Protein AF-A0AA48M6D2-F1 (afdb_monomer_lite)

Secondary structure (DSSP, 8-state):
-HHHHHHHHHHHHHHHHHHHHHHHHHHHHHHHHHHHHS--S---HHHHHHHHHHHHHHHHHHHHHHHHTTEEEEEEEEETTEEEEEEEETTEEEEEEEEHHHHHHHHHHHHHHHHHHHHHHHH-TTSS-------------------

pLDDT: mean 81.41, std 19.56, range [37.16, 98.19]

Organism: NCBI:txid927786

Structure (mmCIF, N/CA/C/O backbone):
data_AF-A0AA48M6D2-F1
#
_entry.id   AF-A0AA48M6D2-F1
#
loop_
_atom_site.group_PDB
_atom_site.id
_atom_site.type_symbol
_atom_site.label_atom_id
_atom_site.label_alt_id
_atom_site.label_comp_id
_atom_site.label_asym_id
_atom_site.label_entity_id
_atom_site.label_seq_id
_atom_site.pdbx_PDB_ins_code
_atom_site.Cartn_x
_atom_site.Cartn_y
_atom_site.Cartn_z
_atom_site.occupancy
_atom_site.B_iso_or_equiv
_atom_site.auth_seq_id
_atom_site.auth_comp_id
_atom_site.auth_asym_id
_atom_site.auth_atom_id
_atom_site.pdbx_PDB_model_num
ATOM 1 N N . MET A 1 1 ? -28.337 7.883 11.940 1.00 49.88 1 MET A N 1
ATOM 2 C CA . MET A 1 1 ? -27.802 6.590 11.461 1.00 49.88 1 MET A CA 1
ATOM 3 C C . MET A 1 1 ? -27.009 6.701 10.152 1.00 49.88 1 MET A C 1
ATOM 5 O O . MET A 1 1 ? -26.016 6.003 10.031 1.00 49.88 1 MET A O 1
ATOM 9 N N . GLU A 1 2 ? -27.338 7.588 9.203 1.00 51.34 2 GLU A N 1
ATOM 10 C CA . GLU A 1 2 ? -26.601 7.681 7.917 1.00 51.34 2 GLU A CA 1
ATOM 11 C C . GLU A 1 2 ? -25.179 8.278 8.008 1.00 51.34 2 GLU A C 1
ATOM 13 O O . GLU A 1 2 ? -24.286 7.873 7.264 1.00 51.34 2 GLU A O 1
ATOM 18 N N . ARG A 1 3 ? -24.923 9.197 8.953 1.00 54.94 3 ARG A N 1
ATOM 19 C CA . ARG A 1 3 ? -23.596 9.831 9.115 1.00 54.94 3 ARG A CA 1
ATOM 20 C C . ARG A 1 3 ? -22.495 8.850 9.533 1.00 54.94 3 ARG A C 1
ATOM 22 O O . ARG A 1 3 ? -21.356 9.000 9.092 1.00 54.94 3 ARG A O 1
ATOM 29 N N . ASP A 1 4 ? -22.834 7.830 10.318 1.00 58.38 4 ASP A N 1
ATOM 30 C CA . ASP A 1 4 ? -21.865 6.838 10.798 1.00 58.38 4 ASP A CA 1
ATOM 31 C C . ASP A 1 4 ? -21.444 5.861 9.688 1.00 58.38 4 ASP A C 1
ATOM 33 O O . ASP A 1 4 ? -20.278 5.472 9.609 1.00 58.38 4 ASP A O 1
ATOM 37 N N . GLY A 1 5 ? -22.356 5.534 8.763 1.00 59.78 5 GLY A N 1
ATOM 38 C CA . GLY A 1 5 ? -22.057 4.701 7.593 1.00 59.78 5 GLY A CA 1
ATOM 39 C C . GLY A 1 5 ? -21.145 5.396 6.575 1.00 59.78 5 GLY A C 1
ATOM 40 O O . GLY A 1 5 ? -20.245 4.769 6.014 1.00 59.78 5 GLY A O 1
ATOM 41 N N . GLN A 1 6 ? -21.324 6.705 6.374 1.00 62.22 6 GLN A N 1
ATOM 42 C CA . GLN A 1 6 ? -20.479 7.507 5.482 1.00 62.22 6 GLN A CA 1
ATOM 43 C C . GLN A 1 6 ? -19.049 7.652 6.034 1.00 62.22 6 GLN A C 1
ATOM 45 O O . GLN A 1 6 ? -18.072 7.531 5.292 1.00 62.22 6 GLN A O 1
ATOM 50 N N . ALA A 1 7 ? -18.921 7.868 7.348 1.00 63.34 7 ALA A N 1
ATOM 51 C CA . ALA A 1 7 ? -17.631 7.969 8.024 1.00 63.34 7 ALA A CA 1
ATOM 52 C C . ALA A 1 7 ? -16.855 6.643 7.971 1.00 63.34 7 ALA A C 1
ATOM 54 O O . ALA A 1 7 ? -15.667 6.644 7.645 1.00 63.34 7 ALA A O 1
ATOM 55 N N . ALA A 1 8 ? -17.537 5.514 8.201 1.00 68.75 8 ALA A N 1
ATOM 56 C CA . ALA A 1 8 ? -16.937 4.184 8.115 1.00 68.75 8 ALA A CA 1
ATOM 57 C C . ALA A 1 8 ? -16.427 3.859 6.699 1.00 68.75 8 ALA A C 1
ATOM 59 O O . ALA A 1 8 ? -15.315 3.350 6.553 1.00 68.75 8 ALA A O 1
ATOM 60 N N . LYS A 1 9 ? -17.188 4.216 5.652 1.00 73.38 9 LYS A N 1
ATOM 61 C CA . LYS A 1 9 ? -16.743 4.078 4.252 1.00 73.38 9 LYS A CA 1
ATOM 62 C C . LYS A 1 9 ? -15.494 4.913 3.966 1.00 73.38 9 LYS A C 1
ATOM 64 O O . LYS A 1 9 ? -14.548 4.415 3.362 1.00 73.38 9 LYS A O 1
ATOM 69 N N . GLY A 1 10 ? -15.457 6.160 4.439 1.00 81.19 10 GLY A N 1
ATOM 70 C CA . GLY A 1 10 ? -14.290 7.030 4.270 1.00 81.19 10 GLY A CA 1
ATOM 71 C C . GLY A 1 10 ? -13.036 6.508 4.983 1.00 81.19 10 GLY A C 1
ATOM 72 O O . GLY A 1 10 ? -11.929 6.630 4.466 1.00 81.19 10 GLY A O 1
ATOM 73 N N . GLU A 1 11 ? -13.187 5.903 6.161 1.00 83.31 11 GLU A N 1
ATOM 74 C CA . GLU A 1 11 ? -12.077 5.287 6.900 1.00 83.31 11 GLU A CA 1
ATOM 75 C C . GLU A 1 11 ? -11.558 4.012 6.219 1.00 83.31 11 GLU A C 1
ATOM 77 O O . GLU A 1 11 ? -10.343 3.827 6.118 1.00 83.31 11 GLU A O 1
ATOM 82 N N . GLN A 1 12 ? -12.457 3.166 5.707 1.00 86.12 12 GLN A N 1
ATOM 83 C CA . GLN A 1 12 ? -12.086 1.976 4.936 1.00 86.12 12 GLN A CA 1
ATOM 84 C C . GLN A 1 12 ? -11.345 2.333 3.646 1.00 86.12 12 GLN A C 1
ATOM 86 O O . GLN A 1 12 ? -10.348 1.688 3.323 1.00 86.12 12 GLN A O 1
ATOM 91 N N . GLU A 1 13 ? -11.776 3.382 2.947 1.00 91.44 13 GLU A N 1
ATOM 92 C CA . GLU A 1 13 ? -11.110 3.835 1.726 1.00 91.44 13 GLU A CA 1
ATOM 93 C C . GLU A 1 13 ? -9.697 4.358 2.011 1.00 91.44 13 GLU A C 1
ATOM 95 O O . GLU A 1 13 ? -8.742 4.001 1.324 1.00 91.44 13 GLU A O 1
ATOM 100 N N . LEU A 1 14 ? -9.519 5.134 3.085 1.00 92.88 14 LEU A N 1
ATOM 101 C CA . LEU A 1 14 ? -8.193 5.599 3.502 1.00 92.88 14 LEU A CA 1
ATOM 102 C C . LEU A 1 14 ? -7.255 4.443 3.866 1.00 92.88 14 LEU A C 1
ATOM 104 O O . LEU A 1 14 ? -6.069 4.486 3.532 1.00 92.88 14 LEU A O 1
ATOM 108 N N . LEU A 1 15 ? -7.773 3.415 4.545 1.00 94.06 15 LEU A N 1
ATOM 109 C CA . LEU A 1 15 ? -7.007 2.211 4.862 1.00 94.06 15 LEU A CA 1
ATOM 110 C C . LEU A 1 15 ? -6.631 1.441 3.589 1.00 94.06 15 LEU A C 1
ATOM 112 O O . LEU A 1 15 ? -5.474 1.046 3.442 1.00 94.06 15 LEU A O 1
ATOM 116 N N . ARG A 1 16 ? -7.576 1.273 2.657 1.00 95.19 16 ARG A N 1
ATOM 117 C CA . ARG A 1 16 ? -7.337 0.628 1.360 1.00 95.19 16 ARG A CA 1
ATOM 118 C C . ARG A 1 16 ? -6.250 1.362 0.577 1.00 95.19 16 ARG A C 1
ATOM 120 O O . ARG A 1 16 ? -5.269 0.737 0.188 1.00 95.19 16 ARG A O 1
ATOM 127 N N . LEU A 1 17 ? -6.348 2.685 0.435 1.00 96.81 17 LEU A N 1
ATOM 128 C CA . LEU A 1 17 ? -5.315 3.493 -0.222 1.00 96.81 17 LEU A CA 1
ATOM 129 C C . LEU A 1 17 ? -3.955 3.346 0.469 1.00 96.81 17 LEU A C 1
ATOM 131 O O . LEU A 1 17 ? -2.934 3.170 -0.193 1.00 96.81 17 LEU A O 1
ATOM 135 N N . TYR A 1 18 ? -3.924 3.363 1.804 1.00 96.69 18 TYR A N 1
ATOM 136 C CA . TYR A 1 18 ? -2.691 3.168 2.565 1.00 96.69 18 TYR A CA 1
ATOM 137 C C . TYR A 1 18 ? -2.020 1.823 2.242 1.00 96.69 18 TYR A C 1
ATOM 139 O O . TYR A 1 18 ? -0.802 1.778 2.025 1.00 96.69 18 TYR A O 1
ATOM 147 N N . ILE A 1 19 ? -2.811 0.748 2.167 1.00 96.56 19 ILE A N 1
ATOM 148 C CA . ILE A 1 19 ? -2.352 -0.592 1.785 1.00 96.56 19 ILE A CA 1
ATOM 149 C C . ILE A 1 19 ? -1.842 -0.594 0.343 1.00 96.56 19 ILE A C 1
ATOM 151 O O . ILE A 1 19 ? -0.733 -1.073 0.104 1.00 96.56 19 ILE A O 1
ATOM 155 N N . LEU A 1 20 ? -2.604 -0.025 -0.594 1.00 97.69 20 LEU A N 1
ATOM 156 C CA . LEU A 1 20 ? -2.249 0.026 -2.011 1.00 97.69 20 LEU A CA 1
ATOM 157 C C . LEU A 1 20 ? -0.912 0.723 -2.240 1.00 97.69 20 LEU A C 1
ATOM 159 O O . LEU A 1 20 ? -0.034 0.151 -2.875 1.00 97.69 20 LEU A O 1
ATOM 163 N N . PHE A 1 21 ? -0.693 1.901 -1.653 1.00 98.19 21 PHE A N 1
ATOM 164 C CA . PHE A 1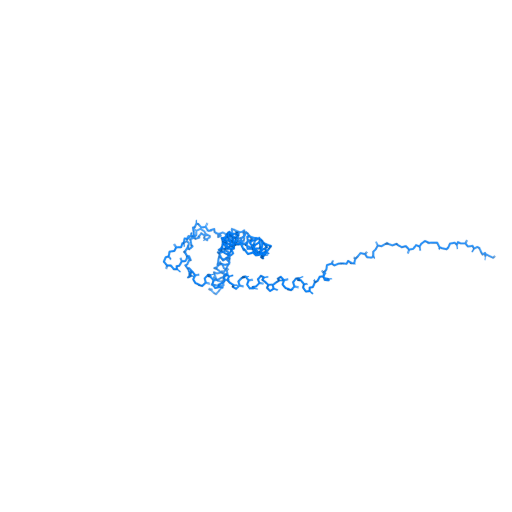 21 ? 0.586 2.600 -1.796 1.00 98.19 21 PHE A CA 1
ATOM 165 C C . PHE A 1 21 ? 1.761 1.828 -1.181 1.00 98.19 21 PHE A C 1
ATOM 167 O O . PHE A 1 21 ? 2.860 1.838 -1.733 1.00 98.19 21 PHE A O 1
ATOM 174 N N . GLY A 1 22 ? 1.536 1.113 -0.074 1.00 96.88 22 GLY A N 1
ATOM 175 C CA . GLY A 1 22 ? 2.564 0.259 0.530 1.00 96.88 22 GLY A CA 1
ATOM 176 C C . GLY A 1 22 ? 2.871 -0.998 -0.294 1.00 96.88 22 GLY A C 1
ATOM 177 O O . GLY A 1 22 ? 4.009 -1.471 -0.316 1.00 96.88 22 GLY A O 1
ATOM 178 N N . LEU A 1 23 ? 1.871 -1.562 -0.974 1.00 96.56 23 LEU A N 1
ATOM 179 C CA . LEU A 1 23 ? 2.057 -2.667 -1.916 1.00 96.56 23 LEU A CA 1
ATOM 180 C C . LEU A 1 23 ? 2.759 -2.198 -3.186 1.00 96.56 23 LEU A C 1
ATOM 182 O O . LEU A 1 23 ? 3.726 -2.832 -3.597 1.00 96.56 23 LEU A O 1
ATOM 186 N N . LEU A 1 24 ? 2.320 -1.075 -3.752 1.00 97.50 24 LEU A N 1
ATOM 187 C CA . LEU A 1 24 ? 2.903 -0.486 -4.948 1.00 97.50 24 LEU A CA 1
ATOM 188 C C . LEU A 1 24 ? 4.384 -0.172 -4.743 1.00 97.50 24 LEU A C 1
ATOM 190 O O . LEU A 1 24 ? 5.201 -0.607 -5.543 1.00 97.50 24 LEU A O 1
ATOM 194 N N . PHE A 1 25 ? 4.747 0.498 -3.645 1.00 97.06 25 PHE A N 1
ATOM 195 C CA . PHE A 1 25 ? 6.148 0.774 -3.322 1.00 97.06 25 PHE A CA 1
ATOM 196 C C . PHE A 1 25 ? 7.006 -0.503 -3.332 1.00 97.06 25 PHE A C 1
ATOM 198 O O . PHE A 1 25 ? 8.022 -0.566 -4.020 1.00 97.06 25 PHE A O 1
ATOM 205 N N . ARG A 1 26 ? 6.569 -1.552 -2.622 1.00 95.31 26 ARG A N 1
ATOM 206 C CA . ARG A 1 26 ? 7.302 -2.827 -2.552 1.00 95.31 26 ARG A CA 1
ATOM 207 C C . ARG A 1 26 ? 7.382 -3.533 -3.905 1.00 95.31 26 ARG A C 1
ATOM 209 O O . ARG A 1 26 ? 8.428 -4.086 -4.226 1.00 95.31 26 ARG A O 1
ATOM 216 N N . ALA A 1 27 ? 6.302 -3.511 -4.685 1.00 94.19 27 ALA A N 1
ATOM 217 C CA . ALA A 1 27 ? 6.267 -4.105 -6.018 1.00 94.19 27 ALA A CA 1
ATOM 218 C C . ALA A 1 27 ? 7.244 -3.400 -6.967 1.00 94.19 27 ALA A C 1
ATOM 220 O O . ALA A 1 27 ? 8.064 -4.061 -7.589 1.00 94.19 27 ALA A O 1
ATOM 221 N N . VAL A 1 28 ? 7.234 -2.065 -6.991 1.00 94.44 28 VAL A N 1
ATO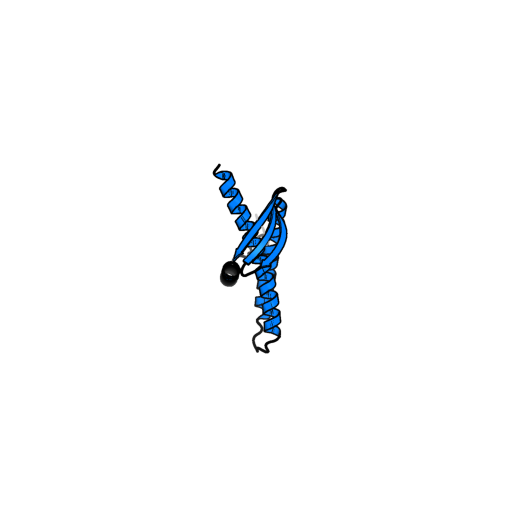M 222 C CA . VAL A 1 28 ? 8.134 -1.248 -7.820 1.00 94.44 28 VAL A CA 1
ATOM 223 C C . VAL A 1 28 ? 9.597 -1.506 -7.462 1.00 94.44 28 VAL A C 1
ATOM 225 O O . VAL A 1 28 ? 10.419 -1.676 -8.357 1.00 94.44 28 VAL A O 1
ATOM 228 N N . MET A 1 29 ? 9.926 -1.604 -6.170 1.00 93.19 29 MET A N 1
ATOM 229 C CA . MET A 1 29 ? 11.288 -1.935 -5.731 1.00 93.19 29 MET A CA 1
ATOM 230 C C . MET A 1 29 ? 11.714 -3.348 -6.156 1.00 93.19 29 MET A C 1
ATOM 232 O O . MET A 1 29 ? 12.838 -3.532 -6.620 1.00 93.19 29 MET A O 1
ATOM 236 N N . ALA A 1 30 ? 10.820 -4.334 -6.041 1.00 91.75 30 ALA A N 1
ATOM 237 C CA . ALA A 1 30 ? 11.097 -5.707 -6.461 1.00 91.75 30 ALA A CA 1
ATOM 238 C C . ALA A 1 30 ? 11.243 -5.834 -7.989 1.00 91.75 30 ALA A C 1
ATOM 240 O O . ALA A 1 30 ? 12.129 -6.539 -8.473 1.00 91.75 30 ALA A O 1
ATOM 241 N N . ASP A 1 31 ? 10.402 -5.143 -8.758 1.00 90.19 31 ASP A N 1
ATOM 242 C CA . ASP A 1 31 ? 10.457 -5.150 -10.221 1.00 90.19 31 ASP A CA 1
ATOM 243 C C . ASP A 1 31 ? 11.696 -4.412 -10.741 1.00 90.19 31 ASP A C 1
ATOM 245 O O . ASP A 1 31 ? 12.324 -4.873 -11.695 1.00 90.19 31 ASP A O 1
ATOM 249 N N . TRP A 1 32 ? 12.110 -3.330 -10.074 1.00 87.62 32 TRP A N 1
ATOM 250 C CA . TRP A 1 32 ? 13.373 -2.651 -10.360 1.00 87.62 32 TRP A CA 1
ATOM 251 C C . TRP A 1 32 ? 14.575 -3.582 -10.182 1.00 87.62 32 TRP A C 1
ATOM 253 O O . TRP A 1 32 ? 15.427 -3.674 -11.067 1.00 87.62 32 TRP A O 1
ATOM 263 N N . GLU A 1 33 ? 14.638 -4.305 -9.061 1.00 86.69 33 GLU A N 1
ATOM 264 C CA . GLU A 1 33 ? 15.727 -5.243 -8.792 1.00 86.69 33 GLU A CA 1
ATOM 265 C C . GLU A 1 33 ? 15.797 -6.354 -9.847 1.00 86.69 33 GLU A C 1
ATOM 267 O O . GLU A 1 33 ? 16.886 -6.679 -10.324 1.00 86.69 33 GLU A O 1
ATOM 272 N N . ARG A 1 34 ? 14.640 -6.875 -10.274 1.00 86.19 34 ARG A N 1
ATOM 273 C CA . ARG A 1 34 ? 14.544 -7.861 -11.359 1.00 86.19 34 ARG A CA 1
ATOM 274 C C . ARG A 1 34 ? 14.986 -7.289 -12.700 1.00 86.19 34 ARG A C 1
ATOM 276 O O . ARG A 1 34 ? 15.751 -7.936 -13.405 1.00 86.19 34 ARG A O 1
ATOM 283 N N . MET A 1 35 ? 14.554 -6.081 -13.057 1.00 82.31 35 MET A N 1
ATOM 284 C CA . MET A 1 35 ? 14.962 -5.451 -14.316 1.00 82.31 35 MET A CA 1
ATOM 285 C C . MET A 1 35 ? 16.448 -5.135 -14.361 1.00 82.31 35 MET A C 1
ATOM 287 O O . MET A 1 35 ? 17.055 -5.302 -15.410 1.00 82.31 35 MET A O 1
ATOM 291 N N . ARG A 1 36 ? 17.056 -4.744 -13.237 1.00 78.19 36 ARG A N 1
ATOM 292 C CA . ARG A 1 36 ? 18.504 -4.515 -13.157 1.00 78.19 36 ARG A CA 1
ATOM 293 C C . ARG A 1 36 ? 19.316 -5.775 -13.486 1.00 78.19 36 ARG A C 1
ATOM 295 O O . ARG A 1 36 ? 20.445 -5.658 -13.948 1.00 78.19 36 ARG A O 1
ATOM 302 N N . GLN A 1 37 ? 18.756 -6.964 -13.251 1.00 77.44 37 GLN A N 1
ATOM 303 C CA . GLN A 1 37 ? 19.382 -8.240 -13.615 1.00 77.44 37 GLN A CA 1
ATOM 304 C C . GLN A 1 37 ? 19.247 -8.562 -15.111 1.00 77.44 37 GLN A C 1
ATOM 306 O O . GLN A 1 37 ? 20.011 -9.375 -15.625 1.00 77.44 37 GLN A O 1
ATOM 311 N N . VAL A 1 38 ? 18.305 -7.931 -15.822 1.00 74.81 38 VAL A N 1
ATOM 312 C CA . VAL A 1 38 ? 18.140 -8.101 -17.268 1.00 74.81 38 VAL A CA 1
ATOM 313 C C . VAL A 1 38 ? 19.007 -7.059 -17.986 1.00 74.81 38 VAL A C 1
ATOM 315 O O . VAL A 1 38 ? 18.764 -5.860 -17.841 1.00 74.81 38 VAL A O 1
ATOM 318 N N . PRO A 1 39 ? 20.004 -7.465 -18.791 1.00 63.84 39 PRO A N 1
ATOM 319 C CA . PRO A 1 39 ? 20.889 -6.539 -19.490 1.00 63.84 39 PRO A CA 1
ATOM 320 C C . PRO A 1 39 ? 20.171 -5.919 -20.699 1.00 63.84 39 PRO A C 1
ATOM 322 O O . PRO A 1 39 ? 20.389 -6.296 -21.849 1.00 63.84 39 PRO A O 1
ATOM 325 N N . LEU A 1 40 ? 19.273 -4.970 -20.443 1.00 63.56 40 LEU A N 1
ATOM 326 C CA . LEU A 1 40 ? 18.644 -4.149 -21.474 1.00 63.56 40 LEU A CA 1
ATOM 327 C C . LEU A 1 40 ? 19.474 -2.880 -21.699 1.00 63.56 40 LEU A C 1
ATOM 329 O O . LEU A 1 40 ? 19.982 -2.278 -20.759 1.00 63.56 40 LEU A O 1
ATOM 333 N N . LYS A 1 41 ? 19.557 -2.416 -22.953 1.00 63.03 41 LYS A N 1
ATOM 334 C CA . LYS A 1 41 ? 20.188 -1.125 -23.306 1.00 63.03 41 LYS A CA 1
ATOM 335 C C . LYS A 1 41 ? 19.389 0.103 -22.823 1.00 63.03 41 LYS A C 1
ATOM 337 O O . LYS A 1 41 ? 19.831 1.229 -23.024 1.00 63.03 41 LYS A O 1
ATOM 342 N N . LEU A 1 42 ? 18.207 -0.096 -22.232 1.00 66.69 42 LEU A N 1
ATOM 343 C CA . LEU A 1 42 ? 17.295 0.962 -21.793 1.00 66.69 42 LEU A CA 1
ATOM 344 C C . LEU A 1 42 ? 17.410 1.179 -20.280 1.00 66.69 42 LEU A C 1
ATOM 346 O O . LEU A 1 42 ? 17.231 0.248 -19.499 1.00 66.69 42 LEU A O 1
ATOM 350 N N . SER A 1 43 ? 17.655 2.424 -19.864 1.00 70.62 43 SER A N 1
ATOM 351 C CA . SER A 1 43 ? 17.658 2.803 -18.448 1.00 70.62 43 SER A CA 1
ATOM 352 C C . SER A 1 43 ? 16.264 3.257 -18.014 1.00 70.62 43 SER A C 1
ATOM 354 O O . SER A 1 43 ? 15.895 4.423 -18.156 1.00 70.62 43 SER A O 1
ATOM 356 N N . TYR A 1 44 ? 15.483 2.333 -17.452 1.00 81.19 44 TYR A N 1
ATOM 357 C CA . TYR A 1 44 ? 14.210 2.648 -16.788 1.00 81.19 44 TYR A CA 1
ATOM 358 C C . TYR A 1 44 ? 14.394 3.158 -15.351 1.00 81.19 44 TYR A C 1
ATOM 360 O O . TYR A 1 44 ? 13.414 3.358 -14.638 1.00 81.19 44 TYR A O 1
ATOM 368 N N . HIS A 1 45 ? 15.638 3.376 -14.916 1.00 83.81 45 HIS A N 1
ATOM 369 C CA . HIS A 1 45 ? 15.980 3.703 -13.533 1.00 83.81 45 HIS A CA 1
ATOM 370 C C . HIS A 1 45 ? 15.171 4.869 -12.968 1.00 83.81 45 HIS A C 1
ATOM 372 O O . HIS A 1 45 ? 14.545 4.732 -11.918 1.00 83.81 45 HIS A O 1
ATOM 378 N N . TRP A 1 46 ? 15.134 5.979 -13.706 1.00 86.31 46 TRP A N 1
ATOM 379 C CA . TRP A 1 46 ? 14.439 7.192 -13.287 1.00 86.31 46 TRP A CA 1
ATOM 380 C C . TRP A 1 46 ? 12.940 6.944 -13.061 1.00 86.31 46 TRP A C 1
ATOM 382 O O . TRP A 1 46 ? 12.371 7.457 -12.105 1.00 86.31 46 TRP A O 1
ATOM 392 N N . LEU A 1 47 ? 12.310 6.101 -13.890 1.00 89.56 47 LEU A N 1
ATOM 393 C CA . LEU A 1 47 ? 10.885 5.788 -13.799 1.00 89.56 47 LEU A CA 1
ATOM 394 C C . LEU A 1 47 ? 10.577 5.035 -12.498 1.00 89.56 47 LEU A C 1
ATOM 396 O O . LEU A 1 47 ? 9.674 5.416 -11.754 1.00 89.56 47 LEU A O 1
ATOM 400 N N . PHE A 1 48 ? 11.349 3.982 -12.208 1.00 91.12 48 PHE A N 1
ATOM 401 C CA . PHE A 1 48 ? 11.200 3.193 -10.980 1.00 91.12 48 PHE A CA 1
ATOM 402 C C . PHE A 1 48 ? 11.509 4.020 -9.734 1.00 91.12 48 PHE A C 1
ATOM 404 O O . PHE A 1 48 ? 10.822 3.902 -8.717 1.00 91.12 48 PHE A O 1
ATOM 411 N N . GLU A 1 49 ? 12.513 4.888 -9.810 1.00 92.00 49 GLU A N 1
ATOM 412 C CA . GLU A 1 49 ? 12.885 5.765 -8.709 1.00 92.00 49 GLU A CA 1
ATOM 413 C C . GLU A 1 49 ? 11.805 6.821 -8.423 1.00 92.00 49 GLU A C 1
ATOM 415 O O . GLU A 1 49 ? 11.402 7.007 -7.274 1.00 92.00 49 GLU A O 1
ATOM 420 N N . GLU A 1 50 ? 11.273 7.493 -9.444 1.00 94.12 50 GLU A N 1
ATOM 421 C CA . GLU A 1 50 ? 10.232 8.505 -9.246 1.00 94.12 50 GLU A CA 1
ATOM 422 C C . GLU A 1 50 ? 8.916 7.892 -8.760 1.00 94.12 50 GLU A C 1
ATOM 424 O O . GLU A 1 50 ? 8.294 8.424 -7.831 1.00 94.12 50 GLU A O 1
ATOM 429 N N . LEU A 1 51 ? 8.512 6.757 -9.340 1.00 95.44 51 LEU A N 1
ATOM 430 C CA . LEU A 1 51 ? 7.301 6.045 -8.948 1.00 95.44 51 LEU A CA 1
ATOM 431 C C . LEU A 1 51 ? 7.406 5.503 -7.515 1.00 95.44 51 LEU A C 1
ATOM 433 O O . LEU A 1 51 ? 6.467 5.670 -6.732 1.00 95.44 51 LEU A O 1
ATOM 437 N N . SER A 1 52 ? 8.544 4.909 -7.136 1.00 95.75 52 SER A N 1
ATOM 438 C CA . SER A 1 52 ? 8.755 4.416 -5.766 1.00 95.75 52 SER A CA 1
ATOM 439 C C . SER A 1 52 ? 8.728 5.560 -4.752 1.00 95.75 52 SER A C 1
ATOM 441 O O . SER A 1 52 ? 7.976 5.483 -3.778 1.00 95.75 52 SER A O 1
ATOM 443 N N . ARG A 1 53 ? 9.431 6.672 -5.015 1.00 96.50 53 ARG A N 1
ATOM 444 C CA . ARG A 1 53 ? 9.396 7.878 -4.166 1.00 96.50 53 ARG A CA 1
ATOM 445 C C . ARG A 1 53 ? 7.994 8.471 -4.059 1.00 96.50 53 ARG A C 1
ATOM 447 O O . ARG A 1 53 ? 7.595 8.965 -3.003 1.00 96.50 53 ARG A O 1
ATOM 454 N N . TRP A 1 54 ? 7.224 8.489 -5.147 1.00 96.81 54 TRP A N 1
ATOM 455 C CA . TRP A 1 54 ? 5.832 8.935 -5.107 1.00 96.81 54 TRP A CA 1
ATOM 456 C C . TRP A 1 54 ? 4.981 8.025 -4.217 1.00 96.81 54 TRP A C 1
ATOM 458 O O . TRP A 1 54 ? 4.343 8.532 -3.290 1.00 96.81 54 TRP A O 1
ATOM 468 N N . ALA A 1 55 ? 5.026 6.709 -4.432 1.00 97.69 55 ALA A N 1
ATOM 469 C CA . ALA A 1 55 ? 4.250 5.745 -3.659 1.00 97.69 55 ALA A CA 1
ATOM 470 C C . ALA A 1 55 ? 4.601 5.786 -2.163 1.00 97.69 55 ALA A C 1
ATOM 472 O O . ALA A 1 55 ? 3.708 5.850 -1.317 1.00 97.69 55 ALA A O 1
ATOM 473 N N . GLU A 1 56 ? 5.891 5.848 -1.827 1.00 97.88 56 GLU A N 1
ATOM 474 C CA . GLU A 1 56 ? 6.380 5.954 -0.451 1.00 97.88 56 GLU A CA 1
ATOM 475 C C . GLU A 1 56 ? 5.868 7.227 0.244 1.00 97.88 56 GLU A C 1
ATOM 477 O O . GLU A 1 56 ? 5.355 7.177 1.368 1.00 97.88 56 GLU A O 1
ATOM 482 N N . ARG A 1 57 ? 5.925 8.380 -0.437 1.00 97.56 57 ARG A N 1
ATOM 483 C CA . ARG A 1 57 ? 5.407 9.646 0.108 1.00 97.56 57 ARG A CA 1
ATOM 484 C C . ARG A 1 57 ? 3.911 9.574 0.389 1.00 97.56 57 ARG A C 1
ATOM 486 O O . ARG A 1 57 ? 3.481 10.024 1.455 1.00 97.56 57 ARG A O 1
ATOM 493 N N . GLN A 1 58 ? 3.119 9.010 -0.523 1.00 97.75 58 GLN A N 1
ATOM 494 C CA . GLN A 1 58 ? 1.679 8.842 -0.299 1.00 97.75 58 GLN A CA 1
ATOM 495 C C . GLN A 1 58 ? 1.403 7.868 0.848 1.00 97.75 58 GLN A C 1
ATOM 497 O O . GLN A 1 58 ? 0.600 8.172 1.733 1.00 97.75 58 GLN A O 1
ATOM 502 N N . HIS A 1 59 ? 2.136 6.755 0.912 1.00 97.50 59 HIS A N 1
ATOM 503 C CA . HIS A 1 59 ? 2.038 5.792 2.004 1.00 97.50 59 HIS A CA 1
ATOM 504 C C . HIS A 1 59 ? 2.317 6.445 3.367 1.00 97.50 59 HIS A C 1
ATOM 506 O O . HIS A 1 59 ? 1.548 6.274 4.317 1.00 97.50 59 HIS A O 1
ATOM 512 N N . HIS A 1 60 ? 3.370 7.260 3.475 1.00 97.38 60 HIS A N 1
ATOM 513 C CA . HIS A 1 60 ? 3.689 7.981 4.707 1.00 97.38 60 HIS A CA 1
ATOM 514 C C . HIS A 1 60 ? 2.652 9.042 5.078 1.00 97.38 60 HIS A C 1
ATOM 516 O O . HIS A 1 60 ? 2.312 9.164 6.260 1.00 97.38 60 HIS A O 1
ATOM 522 N N . ARG A 1 61 ? 2.129 9.791 4.100 1.00 97.19 61 ARG A N 1
ATOM 523 C CA . ARG A 1 61 ? 1.052 10.768 4.326 1.00 97.19 61 ARG A CA 1
ATOM 524 C C . ARG A 1 61 ? -0.194 10.085 4.883 1.00 97.19 61 ARG A C 1
ATOM 526 O O . ARG A 1 61 ? -0.695 10.493 5.929 1.00 97.19 61 ARG A O 1
ATOM 533 N N . LEU A 1 62 ? -0.624 8.993 4.256 1.00 96.81 62 LEU A N 1
ATOM 534 C CA . LEU A 1 62 ? -1.784 8.221 4.697 1.00 96.81 62 LEU A CA 1
ATOM 535 C C . LEU A 1 62 ? -1.561 7.579 6.068 1.00 96.81 62 LEU A C 1
ATOM 537 O O . LEU A 1 62 ? -2.452 7.625 6.909 1.00 96.81 62 LEU A O 1
ATOM 541 N N . ARG A 1 63 ? -0.356 7.071 6.355 1.00 96.00 63 ARG A N 1
ATOM 542 C CA . ARG A 1 63 ? -0.009 6.547 7.687 1.00 96.00 63 ARG A CA 1
ATOM 543 C C . ARG A 1 63 ? -0.198 7.594 8.782 1.00 96.00 63 ARG A C 1
ATOM 545 O O . ARG A 1 63 ? -0.722 7.277 9.848 1.00 96.00 63 ARG A O 1
ATOM 552 N N . ARG A 1 64 ? 0.255 8.831 8.545 1.00 95.69 64 ARG A N 1
ATOM 553 C CA . ARG A 1 64 ? 0.090 9.941 9.499 1.00 95.69 64 ARG A CA 1
ATOM 554 C C . ARG A 1 64 ? -1.388 10.284 9.680 1.00 95.69 64 ARG A C 1
ATOM 556 O O . ARG A 1 64 ? -1.838 10.383 10.817 1.00 95.69 64 ARG A O 1
ATOM 563 N N . HIS A 1 65 ? -2.136 10.370 8.582 1.00 94.75 65 HIS A N 1
ATOM 564 C CA . HIS A 1 65 ? -3.571 10.666 8.600 1.00 94.75 65 HIS A CA 1
ATOM 565 C C . HIS A 1 65 ? -4.391 9.600 9.338 1.00 94.75 65 HIS A C 1
ATOM 567 O O . HIS A 1 65 ? -5.226 9.918 10.180 1.00 94.75 65 HIS A O 1
ATOM 573 N N . LEU A 1 66 ? -4.110 8.318 9.092 1.00 93.88 66 LEU A N 1
ATOM 574 C CA . LEU A 1 66 ? -4.748 7.204 9.797 1.00 93.88 66 LEU A CA 1
ATOM 575 C C . LEU A 1 66 ? -4.447 7.251 11.299 1.00 93.88 66 LEU A C 1
ATOM 577 O O . LEU A 1 66 ? -5.364 7.129 12.109 1.00 93.88 66 LEU A O 1
ATOM 581 N N . ARG A 1 67 ? -3.193 7.517 11.685 1.00 93.19 67 ARG A N 1
ATOM 582 C CA . ARG A 1 67 ? -2.807 7.648 13.099 1.00 93.19 67 ARG A CA 1
ATOM 583 C C . ARG A 1 67 ? -3.537 8.780 13.809 1.00 93.19 67 ARG A C 1
ATOM 585 O O . ARG A 1 67 ? -4.000 8.576 14.926 1.00 93.19 67 ARG A O 1
ATOM 592 N 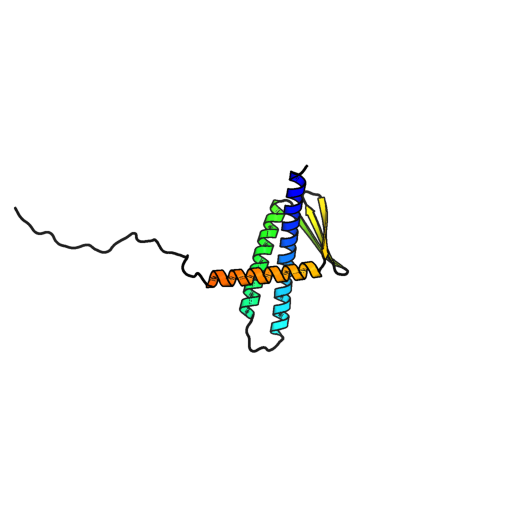N . GLN A 1 68 ? -3.685 9.935 13.161 1.00 92.62 68 GLN A N 1
ATOM 593 C CA . GLN A 1 68 ? -4.447 11.068 13.703 1.00 92.62 68 GLN A CA 1
ATOM 594 C C . GLN A 1 68 ? -5.919 10.712 13.958 1.00 92.62 68 GLN A C 1
ATOM 596 O O . GLN A 1 68 ? -6.544 11.271 14.851 1.00 92.62 68 GLN A O 1
ATOM 601 N N . ARG A 1 69 ? -6.461 9.737 13.221 1.00 91.00 69 ARG A N 1
ATOM 602 C CA . ARG A 1 69 ? -7.824 9.210 13.392 1.00 91.00 69 ARG A CA 1
ATOM 603 C C . ARG A 1 69 ? -7.911 8.019 14.354 1.00 91.00 69 ARG A C 1
ATOM 605 O O . ARG A 1 69 ? -8.956 7.377 14.446 1.00 91.00 69 ARG A O 1
ATOM 612 N N . GLY A 1 70 ? -6.823 7.686 15.049 1.00 91.50 70 GLY A N 1
ATOM 613 C CA . GLY A 1 70 ? -6.762 6.526 15.938 1.00 91.50 70 GLY A CA 1
ATOM 614 C C . GLY A 1 70 ? -6.782 5.186 15.197 1.00 91.50 70 GLY A C 1
ATOM 615 O O . GLY A 1 70 ? -7.187 4.180 15.783 1.00 91.50 70 GLY A O 1
ATOM 616 N N . CYS A 1 71 ? -6.377 5.174 13.922 1.00 93.88 71 CYS A N 1
ATOM 617 C CA . CYS A 1 71 ? -6.231 3.980 13.100 1.00 93.88 71 CYS A CA 1
ATOM 618 C C . CYS A 1 71 ? -4.755 3.563 12.994 1.00 93.88 71 CYS A C 1
ATOM 620 O O . CYS A 1 71 ? -3.904 4.332 12.539 1.00 93.88 71 CYS A O 1
ATOM 622 N N . VAL A 1 72 ? -4.439 2.330 13.388 1.00 93.62 72 VAL A N 1
ATOM 623 C CA . VAL A 1 72 ? -3.075 1.784 13.383 1.00 93.62 72 VAL A CA 1
ATOM 624 C C . VAL A 1 72 ? -3.076 0.390 12.775 1.00 93.62 72 VAL A C 1
ATOM 626 O O . VAL A 1 72 ? -3.792 -0.490 13.243 1.00 93.62 72 VAL A O 1
ATOM 629 N N . LEU A 1 73 ? -2.243 0.180 11.756 1.00 94.38 73 LEU A N 1
ATOM 630 C CA . LEU A 1 73 ? -1.995 -1.147 11.202 1.00 94.38 73 LEU A CA 1
ATOM 631 C C . LEU A 1 73 ? -1.265 -2.011 12.238 1.00 94.38 73 LEU A C 1
ATOM 633 O O . LEU A 1 73 ? -0.237 -1.583 12.763 1.00 94.38 73 LEU A O 1
ATOM 637 N N . LEU A 1 74 ? -1.786 -3.202 12.521 1.00 95.50 74 LEU A N 1
ATOM 638 C CA . LEU A 1 74 ? -1.181 -4.157 13.453 1.00 95.50 74 LEU A CA 1
ATOM 639 C C . LEU A 1 74 ? -0.403 -5.230 12.697 1.00 95.50 74 LEU A C 1
ATOM 641 O O . LEU A 1 74 ? 0.760 -5.481 12.996 1.00 95.50 74 LEU A O 1
ATOM 645 N N . SER A 1 75 ? -1.039 -5.842 11.700 1.00 95.62 75 SER A N 1
ATOM 646 C CA . SER A 1 75 ? -0.429 -6.875 10.872 1.00 95.62 75 SER A CA 1
ATOM 647 C C . SER A 1 75 ? -1.017 -6.846 9.465 1.00 95.62 75 SER A C 1
ATOM 649 O O . SER A 1 75 ? -2.136 -6.378 9.240 1.00 95.62 75 SER A O 1
ATOM 651 N N . ALA A 1 76 ? -0.240 -7.329 8.503 1.00 94.81 76 ALA A N 1
ATOM 652 C CA . ALA A 1 76 ? -0.716 -7.575 7.156 1.00 94.81 76 ALA A CA 1
ATOM 653 C C . ALA A 1 76 ? -0.055 -8.846 6.634 1.00 94.81 76 ALA A C 1
ATOM 655 O O . ALA A 1 76 ? 1.169 -8.980 6.702 1.00 94.81 76 ALA A O 1
ATOM 656 N N . ARG A 1 77 ? -0.8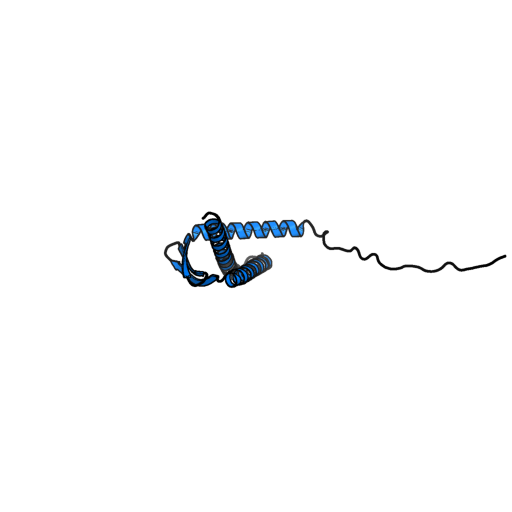62 -9.778 6.138 1.00 95.25 77 ARG A N 1
ATOM 657 C CA . ARG A 1 77 ? -0.401 -11.088 5.683 1.00 95.25 77 ARG A CA 1
ATOM 658 C C . ARG A 1 77 ? -1.126 -11.509 4.418 1.00 95.25 77 ARG A C 1
ATOM 660 O O . ARG A 1 77 ? -2.242 -11.079 4.143 1.00 95.25 77 ARG A O 1
ATOM 667 N N . ARG A 1 78 ? -0.454 -12.339 3.631 1.00 94.12 78 ARG A N 1
ATOM 668 C CA . ARG A 1 78 ? -0.997 -12.928 2.412 1.00 94.12 78 ARG A CA 1
ATOM 669 C C . ARG A 1 78 ? -1.399 -14.366 2.712 1.00 94.12 78 ARG A C 1
ATOM 671 O O . ARG A 1 78 ? -0.550 -15.141 3.138 1.00 94.12 78 ARG A O 1
ATOM 678 N N . GLU A 1 79 ? -2.645 -14.722 2.436 1.00 93.62 79 GLU A N 1
ATOM 679 C CA . GLU A 1 79 ? -3.196 -16.063 2.660 1.00 93.62 79 GLU A CA 1
ATOM 680 C C . GLU A 1 79 ? -4.064 -16.440 1.462 1.00 93.62 79 GLU A C 1
ATOM 682 O O . GLU A 1 79 ? -4.893 -15.642 1.064 1.00 93.62 79 GLU A O 1
ATOM 687 N N . GLN A 1 80 ? -3.858 -17.612 0.852 1.00 89.06 80 GLN A N 1
ATOM 688 C CA . GLN A 1 80 ? -4.792 -18.227 -0.116 1.00 89.06 80 GLN A CA 1
ATOM 689 C C . GLN A 1 80 ? -5.522 -17.253 -1.080 1.00 89.06 80 GLN A C 1
ATOM 691 O O . GLN A 1 80 ? -6.745 -17.205 -1.134 1.00 89.06 80 GLN A O 1
ATOM 696 N N . GLY A 1 81 ? -4.781 -16.440 -1.844 1.00 93.00 81 GLY A N 1
ATOM 697 C CA . GLY A 1 81 ? -5.373 -15.514 -2.830 1.00 93.00 81 GLY A CA 1
ATOM 698 C C . GLY A 1 81 ? -5.912 -14.190 -2.264 1.00 93.00 81 GLY A C 1
ATOM 699 O O . GLY A 1 81 ? -6.245 -13.286 -3.033 1.00 93.00 81 GLY A O 1
ATOM 700 N N . VAL A 1 82 ? -5.906 -14.020 -0.942 1.00 96.81 82 VAL A N 1
ATOM 701 C CA . VAL A 1 82 ? -6.295 -12.792 -0.244 1.00 96.81 82 VAL A CA 1
ATOM 702 C C . VAL A 1 82 ? -5.132 -12.139 0.511 1.00 96.81 82 VAL A C 1
ATOM 704 O O . VAL A 1 82 ? -4.104 -12.743 0.831 1.00 96.81 82 VAL A O 1
ATOM 707 N N . TYR A 1 83 ? -5.293 -10.848 0.770 1.00 96.31 83 TYR A N 1
ATOM 708 C CA . TYR A 1 83 ? -4.435 -10.026 1.603 1.00 96.31 83 TYR A CA 1
ATOM 709 C C . TYR A 1 83 ? -5.244 -9.587 2.821 1.00 96.31 83 TYR A C 1
ATOM 711 O O . TYR A 1 83 ? -6.191 -8.806 2.707 1.00 96.31 83 TYR A O 1
ATOM 719 N N . VAL A 1 84 ? -4.886 -10.134 3.977 1.00 96.31 84 VAL A N 1
ATOM 720 C CA . VAL A 1 84 ? -5.577 -9.923 5.246 1.00 96.31 84 VAL A CA 1
ATOM 721 C C . VAL A 1 84 ? -4.833 -8.863 6.036 1.00 96.31 84 VAL A C 1
ATOM 723 O O . VAL A 1 84 ? -3.617 -8.943 6.230 1.00 96.31 84 VAL A O 1
ATOM 726 N N . VAL A 1 85 ? -5.571 -7.863 6.499 1.00 96.25 85 VAL A N 1
ATOM 727 C CA . VAL A 1 85 ? -5.036 -6.727 7.236 1.00 96.25 85 VAL A CA 1
ATOM 728 C C . VAL A 1 85 ? -5.760 -6.582 8.557 1.00 96.25 85 VAL A C 1
ATOM 730 O O . VAL A 1 85 ? -6.962 -6.329 8.590 1.00 96.25 85 VAL A O 1
ATOM 733 N N . GLN A 1 86 ? -5.004 -6.664 9.647 1.00 96.75 86 GLN A N 1
ATOM 734 C CA . GLN A 1 86 ? -5.508 -6.371 10.979 1.00 96.75 86 GLN A CA 1
ATOM 735 C C . GLN A 1 86 ? -5.091 -4.968 11.380 1.00 96.75 86 GLN A C 1
ATOM 737 O O . GLN A 1 86 ? -3.923 -4.577 11.276 1.00 96.75 86 GLN A O 1
ATOM 742 N N . TYR A 1 87 ? -6.055 -4.200 11.859 1.00 95.31 87 TYR A N 1
ATOM 743 C CA . TYR A 1 87 ? -5.846 -2.821 12.256 1.00 95.31 87 TYR A CA 1
ATOM 744 C C . TYR A 1 87 ? -6.649 -2.502 13.509 1.00 95.31 87 TYR A C 1
ATOM 746 O O . TYR A 1 87 ? -7.700 -3.079 13.774 1.00 95.31 87 TYR A O 1
ATOM 754 N N . ARG A 1 88 ? -6.139 -1.572 14.308 1.00 95.00 88 ARG A N 1
ATOM 755 C CA . ARG A 1 88 ? -6.849 -1.007 15.448 1.00 95.00 88 ARG A CA 1
ATOM 756 C C . ARG A 1 88 ? -7.475 0.304 15.022 1.00 95.00 88 ARG A C 1
ATOM 758 O O . ARG A 1 88 ? -6.758 1.152 14.506 1.00 95.00 88 ARG A O 1
ATOM 765 N N . LEU A 1 89 ? -8.762 0.489 15.282 1.00 92.06 89 LEU A N 1
ATOM 766 C CA . LEU A 1 89 ? -9.488 1.731 15.051 1.00 92.06 89 LEU A CA 1
ATOM 767 C C . LEU A 1 89 ? -10.220 2.126 16.331 1.00 92.06 89 LEU A C 1
ATOM 769 O O . LEU A 1 89 ? -11.110 1.408 16.784 1.00 92.06 89 LEU A O 1
ATOM 773 N N . ARG A 1 90 ? -9.831 3.264 16.918 1.00 88.12 90 ARG A N 1
ATOM 774 C CA . ARG A 1 90 ? -10.455 3.824 18.135 1.00 88.12 90 ARG A CA 1
ATOM 775 C C . ARG A 1 90 ? -10.595 2.791 19.271 1.00 88.12 90 ARG A C 1
ATOM 777 O O . ARG A 1 90 ? -11.623 2.714 19.929 1.00 88.12 90 ARG A O 1
ATOM 784 N N . GLY A 1 91 ? -9.562 1.965 19.459 1.00 88.00 91 GLY A N 1
ATOM 785 C CA . GLY A 1 91 ? -9.507 0.920 20.491 1.00 88.00 91 GLY A CA 1
ATOM 786 C C . GLY A 1 91 ? -9.975 -0.470 20.045 1.00 88.00 91 GLY A C 1
ATOM 787 O O . GLY A 1 91 ? -9.556 -1.457 20.639 1.00 88.00 91 GLY A O 1
ATOM 788 N N . TYR A 1 92 ? -10.733 -0.578 18.954 1.00 92.12 92 TYR A N 1
ATOM 789 C CA . TYR A 1 92 ? -11.248 -1.857 18.460 1.00 92.12 92 TYR A CA 1
ATOM 790 C C . TYR A 1 92 ? -10.318 -2.471 17.422 1.00 92.12 92 TYR A C 1
ATOM 792 O O . TYR A 1 92 ? -9.878 -1.784 16.499 1.00 92.12 92 TYR A O 1
ATOM 800 N N . VAL A 1 93 ? -10.037 -3.767 17.545 1.00 95.12 93 VAL A N 1
ATOM 801 C CA . VAL A 1 93 ? -9.326 -4.519 16.506 1.00 95.12 93 VAL A CA 1
ATOM 802 C C . VAL A 1 93 ? -10.325 -4.935 15.434 1.00 95.12 93 VAL A C 1
ATOM 804 O O . VAL A 1 93 ? -11.404 -5.437 15.737 1.00 95.12 93 VAL A O 1
ATOM 807 N N . ARG A 1 94 ? -9.966 -4.687 14.179 1.00 94.06 94 ARG A N 1
ATOM 808 C CA . ARG A 1 94 ? -10.746 -5.022 12.994 1.00 94.06 94 ARG A CA 1
ATOM 809 C C . ARG A 1 94 ? -9.867 -5.735 11.985 1.00 94.06 94 ARG A C 1
ATOM 811 O O . ARG A 1 94 ? -8.646 -5.568 11.976 1.00 94.06 94 ARG A O 1
ATOM 818 N N . GLU A 1 95 ? -10.522 -6.489 11.121 1.00 94.69 95 GLU A N 1
ATOM 819 C CA . GLU A 1 95 ? -9.894 -7.181 10.009 1.00 94.69 95 GLU A CA 1
ATOM 820 C C . GLU A 1 95 ? -10.520 -6.711 8.696 1.00 94.69 95 GLU A C 1
ATOM 822 O O . GLU A 1 95 ? -11.735 -6.527 8.602 1.00 94.69 95 GLU A O 1
ATOM 827 N N . ALA A 1 96 ? -9.674 -6.470 7.701 1.00 93.50 96 ALA A N 1
ATOM 828 C CA . ALA A 1 96 ? -10.068 -6.194 6.331 1.00 93.50 96 ALA A CA 1
ATOM 829 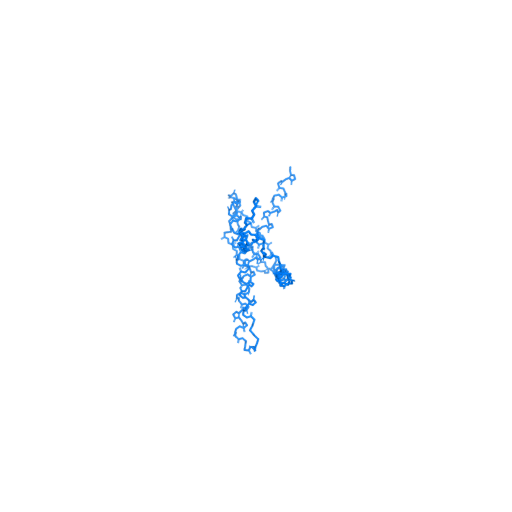C C . ALA A 1 96 ? -9.401 -7.220 5.415 1.00 93.50 96 ALA A C 1
ATOM 831 O O . ALA A 1 96 ? -8.197 -7.467 5.518 1.00 93.50 96 ALA A O 1
ATOM 832 N N . VAL A 1 97 ? -10.193 -7.808 4.525 1.00 95.00 97 VAL A N 1
ATOM 833 C CA . VAL A 1 97 ? -9.750 -8.848 3.596 1.00 95.00 97 VAL A CA 1
ATOM 834 C C . VAL A 1 97 ? -9.913 -8.324 2.181 1.00 95.00 97 VAL A C 1
ATOM 836 O O . VAL A 1 97 ? -10.982 -7.843 1.808 1.00 95.00 97 VAL A O 1
ATOM 839 N N . TYR A 1 98 ? -8.844 -8.417 1.400 1.00 95.38 98 TYR A N 1
ATOM 840 C CA . TYR A 1 98 ? -8.809 -7.945 0.022 1.00 95.38 98 TYR A CA 1
ATOM 841 C C . TYR A 1 98 ? -8.377 -9.074 -0.905 1.00 95.38 98 TYR A C 1
ATOM 843 O O . TYR A 1 98 ? -7.402 -9.766 -0.621 1.00 95.38 98 TYR A O 1
ATOM 851 N N . PHE A 1 99 ? -9.038 -9.232 -2.047 1.00 96.62 99 PHE A N 1
ATOM 852 C CA . PHE A 1 99 ? -8.548 -10.131 -3.089 1.00 96.62 99 PHE A CA 1
ATOM 853 C C . PHE A 1 99 ? -7.267 -9.569 -3.707 1.00 96.62 99 PHE A C 1
ATOM 855 O O . PHE A 1 99 ? -7.199 -8.395 -4.075 1.00 96.62 99 PHE A O 1
ATOM 862 N N . ILE A 1 100 ? -6.239 -10.408 -3.840 1.00 94.94 100 ILE A N 1
ATOM 863 C CA . ILE A 1 100 ? -4.933 -9.979 -4.364 1.00 94.94 100 ILE A CA 1
ATOM 864 C C . ILE A 1 100 ? -5.047 -9.493 -5.810 1.00 94.94 100 ILE A C 1
ATOM 866 O O . ILE A 1 100 ? -4.356 -8.556 -6.201 1.00 94.94 100 ILE A O 1
ATOM 870 N N . GLU A 1 101 ? -5.910 -10.122 -6.602 1.00 96.00 101 GLU A N 1
ATOM 871 C CA . GLU A 1 101 ? -6.157 -9.758 -8.000 1.00 96.00 101 GLU A CA 1
ATOM 872 C C . GLU A 1 101 ? -6.743 -8.350 -8.114 1.00 96.00 101 GLU A C 1
ATOM 874 O O . GLU A 1 101 ? -6.281 -7.554 -8.930 1.00 96.00 101 GLU A O 1
ATOM 879 N N . VAL A 1 102 ? -7.679 -8.014 -7.223 1.00 96.12 102 VAL A N 1
ATOM 880 C CA . VAL A 1 102 ? -8.265 -6.674 -7.132 1.00 96.12 102 VAL A CA 1
ATOM 881 C C . VAL A 1 102 ? -7.201 -5.660 -6.720 1.00 96.12 102 VAL A C 1
ATOM 883 O O . VAL A 1 102 ? -7.009 -4.669 -7.417 1.00 96.12 102 VAL A O 1
ATOM 886 N N . LEU A 1 103 ? -6.422 -5.939 -5.668 1.00 96.06 103 LEU A N 1
ATOM 887 C CA . LEU A 1 103 ? -5.324 -5.055 -5.251 1.00 96.06 103 LEU A CA 1
ATOM 888 C C . LEU A 1 103 ? -4.288 -4.849 -6.362 1.00 96.06 103 LEU A C 1
ATOM 890 O O . LEU A 1 103 ? -3.737 -3.761 -6.510 1.00 96.06 103 LEU A O 1
ATOM 894 N N . ARG A 1 104 ? -4.013 -5.885 -7.162 1.00 95.69 104 ARG A N 1
ATOM 895 C CA . ARG A 1 104 ? -3.122 -5.778 -8.320 1.00 95.69 104 ARG A CA 1
ATOM 896 C C . ARG A 1 104 ? -3.704 -4.832 -9.366 1.00 95.69 104 ARG A C 1
ATOM 898 O O . ARG A 1 104 ? -2.974 -3.959 -9.827 1.00 95.69 104 ARG A O 1
ATOM 905 N N . ALA A 1 105 ? -4.972 -5.000 -9.736 1.00 97.31 105 ALA A N 1
ATOM 906 C CA . ALA A 1 105 ? -5.638 -4.124 -10.698 1.00 97.31 105 ALA A CA 1
ATOM 907 C C . ALA A 1 105 ? -5.657 -2.665 -10.210 1.00 97.31 105 ALA A C 1
ATOM 909 O O . ALA A 1 105 ? -5.353 -1.746 -10.964 1.00 97.31 105 ALA A O 1
ATOM 910 N N . GLU A 1 106 ? -5.911 -2.452 -8.922 1.00 97.56 106 GLU A N 1
ATOM 911 C CA . GLU A 1 106 ? -5.899 -1.126 -8.300 1.00 97.56 106 GLU A CA 1
ATOM 912 C C . GLU A 1 106 ? -4.502 -0.496 -8.289 1.00 97.56 106 GLU A C 1
ATOM 914 O O . GLU A 1 106 ? -4.355 0.691 -8.577 1.00 97.56 106 GLU A O 1
ATOM 919 N N . CYS A 1 107 ? -3.453 -1.281 -8.028 1.00 97.06 107 CYS A N 1
ATOM 920 C CA . CYS A 1 107 ? -2.075 -0.815 -8.175 1.00 97.06 107 CYS A CA 1
ATOM 921 C C . CYS A 1 107 ? -1.753 -0.415 -9.624 1.00 97.06 107 CYS A C 1
ATOM 923 O O . CYS A 1 107 ? -1.078 0.591 -9.827 1.00 97.06 107 CYS A O 1
ATOM 925 N N . GLN A 1 108 ? -2.234 -1.163 -10.623 1.00 96.50 108 GLN A N 1
ATOM 926 C CA . GLN A 1 108 ? -2.055 -0.800 -12.037 1.00 96.50 108 GLN A CA 1
ATOM 927 C C . GLN A 1 108 ? -2.738 0.533 -12.362 1.00 96.50 108 GLN A C 1
ATOM 929 O O . GLN A 1 108 ? -2.145 1.387 -13.021 1.00 96.50 108 GLN A O 1
ATOM 934 N N . GLU A 1 109 ? -3.940 0.763 -11.832 1.00 97.38 109 GLU A N 1
ATOM 935 C CA . GLU A 1 109 ? -4.635 2.037 -12.016 1.00 97.38 109 GLU A CA 1
ATOM 936 C C . GLU A 1 109 ? -3.901 3.200 -11.331 1.00 97.38 109 GLU A C 1
ATOM 938 O O . GLU A 1 109 ? -3.762 4.273 -11.916 1.00 97.38 109 GLU A O 1
ATOM 943 N N . LEU A 1 110 ? -3.340 2.991 -10.135 1.00 96.88 110 LEU A N 1
ATOM 944 C CA . LEU A 1 110 ? -2.498 3.997 -9.478 1.00 96.88 110 LEU A CA 1
ATOM 945 C C . LEU A 1 110 ? -1.273 4.376 -10.320 1.00 96.88 110 LEU A C 1
ATOM 947 O O . LEU A 1 110 ? -0.930 5.557 -10.401 1.00 96.88 110 LEU A O 1
ATOM 951 N N . VAL A 1 111 ? -0.628 3.401 -10.965 1.00 96.12 111 VAL A N 1
ATOM 952 C CA . VAL A 1 111 ? 0.482 3.661 -11.894 1.00 96.12 111 VAL A CA 1
ATOM 953 C C . VAL A 1 111 ? -0.003 4.471 -13.094 1.00 96.12 111 VAL A C 1
ATOM 955 O O . VAL A 1 111 ? 0.636 5.460 -13.454 1.00 96.12 111 VAL A O 1
ATOM 958 N N . ARG A 1 112 ? -1.153 4.113 -13.678 1.00 95.31 112 ARG A N 1
ATOM 959 C CA . ARG A 1 112 ? -1.755 4.849 -14.798 1.00 95.31 112 ARG A CA 1
ATOM 960 C C . ARG A 1 112 ? -2.019 6.311 -14.435 1.00 95.31 112 ARG A C 1
ATOM 962 O O . ARG A 1 112 ? -1.626 7.207 -15.181 1.00 95.31 112 ARG A O 1
ATOM 969 N N . LEU A 1 113 ? -2.622 6.559 -13.272 1.00 94.50 113 LEU A N 1
ATOM 970 C CA . LEU A 1 113 ? -2.891 7.906 -12.763 1.00 94.50 113 LEU A CA 1
ATOM 971 C C . LEU A 1 113 ? -1.604 8.706 -12.545 1.00 94.50 113 LEU A C 1
ATOM 973 O O . LEU A 1 113 ? -1.547 9.886 -12.896 1.00 94.50 113 LEU A O 1
ATOM 977 N N . TRP A 1 114 ? -0.564 8.072 -12.001 1.00 95.06 114 TRP A N 1
ATOM 978 C CA . TRP A 1 114 ? 0.736 8.713 -11.833 1.00 95.06 114 TRP A CA 1
ATOM 979 C C . TRP A 1 114 ? 1.348 9.113 -13.181 1.00 95.06 114 TRP A C 1
ATOM 981 O O . TRP A 1 114 ? 1.756 10.263 -13.333 1.00 95.06 114 TRP A O 1
ATOM 991 N N . ILE A 1 115 ? 1.338 8.219 -14.178 1.00 92.56 115 ILE A N 1
ATOM 992 C CA . ILE A 1 115 ? 1.827 8.512 -15.536 1.00 92.56 115 ILE A CA 1
ATOM 993 C C . ILE A 1 115 ? 1.072 9.707 -16.128 1.00 92.56 115 ILE A C 1
ATOM 995 O O . ILE A 1 115 ? 1.695 10.659 -16.598 1.00 92.56 115 ILE A O 1
ATOM 999 N N . MET A 1 116 ? -0.263 9.703 -16.059 1.00 90.88 116 MET A N 1
ATOM 1000 C CA . MET A 1 116 ? -1.086 10.806 -16.567 1.00 90.88 116 MET A CA 1
ATOM 1001 C C . MET A 1 116 ? -0.746 12.143 -15.897 1.00 90.88 116 MET A C 1
ATOM 1003 O O . MET A 1 116 ? -0.638 13.157 -16.582 1.00 90.88 116 MET A O 1
ATOM 1007 N N . GLN A 1 117 ? -0.513 12.156 -14.580 1.00 88.19 117 GLN A N 1
ATOM 1008 C CA . GLN A 1 117 ? -0.082 13.369 -13.877 1.00 88.19 117 GLN A CA 1
ATOM 1009 C C . GLN A 1 117 ? 1.286 13.867 -14.355 1.00 88.19 117 GLN A C 1
ATOM 1011 O O . GLN A 1 117 ? 1.456 15.072 -14.533 1.00 88.19 117 GLN A O 1
ATOM 1016 N N . GLN A 1 118 ? 2.245 12.971 -14.613 1.00 83.69 118 GLN A N 1
ATOM 1017 C CA . GLN A 1 118 ? 3.552 13.372 -15.148 1.00 83.69 118 GLN A CA 1
ATOM 1018 C C . GLN A 1 118 ? 3.439 14.014 -16.538 1.00 83.69 118 GLN A C 1
ATOM 1020 O O . GLN A 1 118 ? 4.174 14.954 -16.835 1.00 83.69 118 GLN A O 1
ATOM 1025 N N . HIS A 1 119 ? 2.510 13.553 -17.383 1.00 73.56 119 HIS A N 1
ATOM 1026 C CA . HIS A 1 119 ? 2.267 14.163 -18.693 1.00 73.56 119 HIS A CA 1
ATOM 1027 C C . HIS A 1 119 ? 1.710 15.584 -18.583 1.00 73.56 119 HIS A C 1
ATOM 1029 O O . HIS A 1 119 ? 2.194 16.471 -19.281 1.00 73.56 119 HIS A O 1
ATOM 1035 N N . VAL A 1 120 ? 0.757 15.815 -17.676 1.00 71.25 120 VAL A N 1
ATOM 1036 C CA . VAL A 1 120 ? 0.183 17.150 -17.445 1.00 71.25 120 VAL A CA 1
ATOM 1037 C C . VAL A 1 120 ? 1.244 18.122 -16.920 1.00 71.25 120 VAL A C 1
ATOM 1039 O O . VAL A 1 120 ? 1.386 19.216 -17.453 1.00 71.25 120 VAL A O 1
ATOM 1042 N N . LEU A 1 121 ? 2.062 17.706 -15.945 1.00 61.81 121 LEU A N 1
ATOM 1043 C CA . LEU A 1 121 ? 3.150 18.538 -15.407 1.00 61.81 121 LEU A CA 1
ATOM 1044 C C . LEU A 1 121 ? 4.227 18.892 -16.445 1.00 61.81 121 LEU A C 1
ATOM 1046 O O . LEU A 1 121 ? 4.860 19.937 -16.332 1.00 61.81 121 LEU A O 1
ATOM 1050 N N . ARG A 1 122 ? 4.456 18.037 -17.449 1.00 59.59 122 ARG A N 1
ATOM 1051 C CA . ARG A 1 122 ? 5.441 18.284 -18.516 1.00 59.59 122 ARG A CA 1
ATOM 1052 C C . ARG A 1 122 ? 4.903 19.152 -19.654 1.00 59.59 122 ARG A C 1
ATOM 1054 O O . ARG A 1 122 ? 5.703 19.721 -20.389 1.00 59.59 122 ARG A O 1
ATOM 1061 N N . GLN A 1 123 ? 3.584 19.242 -19.813 1.00 58.69 123 GLN A N 1
ATOM 1062 C CA . GLN A 1 123 ? 2.948 20.046 -20.860 1.00 58.69 123 GLN A CA 1
ATOM 1063 C C . GLN A 1 123 ? 2.768 21.519 -20.465 1.00 58.69 123 GLN A C 1
ATOM 1065 O O . GLN A 1 123 ? 2.502 22.328 -21.348 1.00 58.69 123 GLN A O 1
ATOM 1070 N N . ASP A 1 124 ? 2.976 21.881 -19.191 1.00 53.44 124 ASP A N 1
ATOM 1071 C CA . ASP A 1 124 ? 2.729 23.240 -18.690 1.00 53.44 124 ASP A CA 1
ATOM 1072 C C . ASP A 1 124 ? 3.892 23.812 -17.834 1.00 53.44 124 ASP A C 1
ATOM 1074 O O . ASP A 1 124 ? 3.768 24.006 -16.622 1.00 53.44 124 ASP A O 1
ATOM 1078 N N . PRO A 1 125 ? 5.071 24.092 -18.429 1.00 49.59 125 PRO A N 1
ATOM 1079 C CA . PRO A 1 125 ? 6.205 24.697 -17.718 1.00 49.59 125 PRO A CA 1
ATOM 1080 C C . PRO A 1 125 ? 6.010 26.191 -17.366 1.00 49.59 125 PRO A C 1
ATOM 1082 O O . PRO A 1 125 ? 6.878 26.777 -16.722 1.00 49.59 125 PRO A O 1
ATOM 1085 N N . GLY A 1 126 ? 4.903 26.823 -17.783 1.00 50.75 126 GLY A N 1
ATOM 1086 C CA . GLY A 1 126 ? 4.686 28.277 -17.708 1.00 50.75 126 GLY A CA 1
ATOM 1087 C C . GLY A 1 126 ? 4.010 28.815 -16.439 1.00 50.75 126 GLY A C 1
ATOM 1088 O O . GLY A 1 126 ? 3.950 30.028 -16.257 1.00 50.75 126 GLY A O 1
ATOM 1089 N N . ALA A 1 127 ? 3.522 27.964 -15.533 1.00 48.59 127 ALA A N 1
ATOM 1090 C CA . ALA A 1 127 ? 2.750 28.405 -14.363 1.00 48.59 127 ALA A CA 1
ATOM 1091 C C . ALA A 1 127 ? 3.594 28.672 -13.093 1.00 48.59 127 ALA A C 1
ATOM 1093 O O . ALA A 1 127 ? 3.083 28.556 -11.977 1.00 48.59 127 ALA A O 1
ATOM 1094 N N . MET A 1 128 ? 4.883 29.021 -13.222 1.00 49.66 128 MET A N 1
ATOM 1095 C CA . MET A 1 128 ? 5.748 29.339 -12.072 1.00 49.66 128 MET A CA 1
ATOM 1096 C C . MET A 1 128 ? 6.579 30.633 -12.250 1.00 49.66 128 MET A C 1
ATOM 1098 O O . MET A 1 128 ? 7.801 30.586 -12.252 1.00 49.66 128 MET A O 1
ATOM 1102 N N . GLY A 1 129 ? 5.887 31.787 -12.316 1.00 50.84 129 GLY A N 1
ATOM 1103 C CA . GLY A 1 129 ? 6.364 33.159 -11.993 1.00 50.84 129 GLY A CA 1
ATOM 1104 C C . GLY A 1 129 ? 7.362 33.826 -12.967 1.00 50.84 129 GLY A C 1
ATOM 1105 O O . GLY A 1 129 ? 8.150 33.115 -13.579 1.00 50.84 129 GLY A O 1
ATOM 1106 N N . PRO A 1 130 ? 7.407 35.179 -13.095 1.00 46.25 130 PRO A N 1
ATOM 1107 C CA . PRO A 1 130 ? 7.496 36.089 -11.944 1.00 46.25 130 PRO A CA 1
ATOM 1108 C C . PRO A 1 130 ? 6.797 37.466 -12.113 1.00 46.25 130 PRO A C 1
ATOM 1110 O O . PRO A 1 130 ? 7.188 38.272 -12.951 1.00 46.25 130 PRO A O 1
ATOM 1113 N N . GLU A 1 131 ? 5.891 37.849 -11.209 1.00 45.75 131 GLU A N 1
ATOM 1114 C CA . GLU A 1 131 ? 5.587 39.277 -10.992 1.00 45.75 131 GLU A CA 1
ATOM 1115 C C . GLU A 1 131 ? 6.387 39.806 -9.800 1.00 45.75 131 GLU A C 1
ATOM 1117 O O . GLU A 1 131 ? 5.917 39.953 -8.674 1.00 45.75 131 GLU A O 1
ATOM 1122 N N . ARG A 1 132 ? 7.664 40.083 -10.066 1.00 48.38 132 ARG A N 1
ATOM 1123 C CA . ARG A 1 132 ? 8.444 41.070 -9.316 1.00 48.38 132 ARG A CA 1
ATOM 1124 C C . ARG A 1 132 ? 8.956 42.117 -10.296 1.00 48.38 132 ARG A C 1
ATOM 1126 O O . ARG A 1 132 ? 10.139 42.154 -10.601 1.00 48.38 132 ARG A O 1
ATOM 1133 N N . HIS A 1 133 ? 8.061 42.978 -10.769 1.00 44.91 133 HIS A N 1
ATOM 1134 C CA . HIS A 1 133 ? 8.444 44.280 -11.316 1.00 44.91 133 HIS A CA 1
ATOM 1135 C C . HIS A 1 133 ? 8.200 45.346 -10.251 1.00 44.91 133 HIS A C 1
ATOM 1137 O O . HIS A 1 133 ? 7.247 46.113 -10.283 1.00 44.91 133 HIS A O 1
ATOM 1143 N N . ALA A 1 134 ? 9.090 45.361 -9.263 1.00 49.06 134 ALA A N 1
ATOM 1144 C CA . ALA A 1 134 ? 9.266 46.494 -8.375 1.00 49.06 134 ALA A CA 1
ATOM 1145 C C . ALA A 1 134 ? 10.768 46.728 -8.200 1.00 49.06 134 ALA A C 1
ATOM 1147 O O . ALA A 1 134 ? 11.352 46.274 -7.219 1.00 49.06 134 ALA A O 1
ATOM 1148 N N . ARG A 1 135 ? 11.375 47.416 -9.179 1.00 42.09 135 ARG A N 1
ATOM 1149 C CA . ARG A 1 135 ? 12.244 48.600 -9.012 1.00 42.09 135 ARG A CA 1
ATOM 1150 C C . ARG A 1 135 ? 13.261 48.759 -10.152 1.00 42.09 135 ARG A C 1
ATOM 1152 O O . ARG A 1 135 ? 14.099 47.896 -10.362 1.00 42.09 135 ARG A O 1
ATOM 1159 N N . GLN A 1 136 ? 13.208 49.974 -10.710 1.00 45.84 136 GLN A N 1
ATOM 1160 C CA . GLN A 1 136 ? 14.308 50.827 -11.185 1.00 45.84 136 GLN A CA 1
ATOM 1161 C C . GLN A 1 136 ? 15.007 50.504 -12.509 1.00 45.84 136 GLN A C 1
ATOM 1163 O O . GLN A 1 136 ? 15.627 49.462 -12.641 1.00 45.84 136 GLN A O 1
ATOM 1168 N N . ILE A 1 137 ? 14.975 51.495 -13.412 1.00 40.22 137 ILE A N 1
ATOM 1169 C CA . ILE A 1 137 ? 16.083 52.209 -14.101 1.00 40.22 137 ILE A CA 1
ATOM 1170 C C . ILE A 1 137 ? 15.391 53.339 -14.909 1.00 40.22 137 ILE A C 1
ATOM 1172 O O . ILE A 1 137 ? 14.369 53.055 -15.523 1.00 40.22 137 ILE A O 1
ATOM 1176 N N . GLY A 1 138 ? 15.774 54.621 -14.963 1.00 37.16 138 GLY A N 1
ATOM 1177 C CA . GLY A 1 138 ? 16.824 55.476 -14.377 1.00 37.16 138 GLY A CA 1
ATOM 1178 C C . GLY A 1 138 ? 16.285 56.930 -14.411 1.00 37.16 138 GLY A C 1
ATOM 1179 O O . GLY A 1 138 ? 15.359 57.218 -15.160 1.00 37.16 138 GLY A O 1
ATOM 1180 N N . ARG A 1 139 ? 16.520 57.789 -13.415 1.00 42.78 139 ARG A N 1
ATOM 1181 C CA . ARG A 1 139 ? 17.632 58.758 -13.297 1.00 42.78 139 ARG A CA 1
ATOM 1182 C C . ARG A 1 139 ? 18.108 59.401 -14.614 1.00 42.78 139 ARG A C 1
ATOM 1184 O O . ARG A 1 139 ? 18.526 58.680 -15.506 1.00 42.78 139 ARG A O 1
ATOM 1191 N N . GLU A 1 140 ? 18.151 60.739 -14.556 1.00 42.06 140 GLU A N 1
ATOM 1192 C CA . GLU A 1 140 ? 18.910 61.711 -15.371 1.00 42.06 140 GLU A CA 1
ATOM 1193 C C . GLU A 1 140 ? 18.228 62.275 -16.627 1.00 42.06 140 GLU A C 1
ATOM 1195 O O . GLU A 1 140 ? 18.275 61.669 -17.681 1.00 42.06 140 GLU A O 1
ATOM 1200 N N . GLU A 1 141 ? 17.629 63.463 -16.473 1.00 40.56 141 GLU A N 1
ATOM 1201 C CA . GLU A 1 141 ? 17.935 64.697 -17.231 1.00 40.56 141 GLU A CA 1
ATOM 1202 C C . GLU A 1 141 ? 17.728 65.845 -16.213 1.00 40.56 141 GLU A C 1
ATOM 1204 O O . GLU A 1 141 ? 16.653 65.999 -15.635 1.00 40.56 141 GLU A O 1
ATOM 1209 N N . GLU A 1 142 ? 18.809 66.302 -15.578 1.00 42.12 142 GLU A N 1
ATOM 1210 C CA . GLU A 1 142 ? 19.482 67.575 -15.885 1.00 42.12 142 GLU A CA 1
ATOM 1211 C C . GLU A 1 142 ? 18.546 68.788 -15.795 1.00 42.12 142 GLU A C 1
ATOM 1213 O O . GLU A 1 142 ? 17.658 69.004 -16.612 1.00 42.12 142 GLU A O 1
ATOM 1218 N N . GLY A 1 143 ? 18.748 69.587 -14.746 1.00 45.91 143 GLY A N 1
ATOM 1219 C CA . GLY A 1 143 ? 18.122 70.893 -14.639 1.00 45.91 143 GLY A CA 1
ATOM 1220 C C . GLY A 1 143 ? 18.895 71.925 -15.444 1.00 45.91 143 GLY A C 1
ATOM 1221 O O . GLY A 1 143 ? 20.117 71.959 -15.370 1.00 45.91 143 GLY A O 1
ATOM 1222 N N . GLU A 1 144 ? 18.187 72.846 -16.088 1.00 42.47 144 GLU A N 1
ATOM 1223 C CA . GLU A 1 144 ? 18.725 74.177 -16.335 1.00 42.47 144 GLU A CA 1
ATOM 1224 C C . GLU A 1 144 ? 17.609 75.232 -16.386 1.00 42.47 144 GLU A C 1
ATOM 1226 O O . GLU A 1 144 ? 16.441 74.945 -16.630 1.00 42.47 144 GLU A O 1
ATOM 1231 N N . LYS A 1 145 ? 18.007 76.445 -16.006 1.00 42.62 145 LYS A N 1
ATOM 1232 C CA . LYS A 1 145 ? 17.244 77.656 -15.664 1.00 42.62 145 LYS A CA 1
ATOM 1233 C C . LYS A 1 145 ? 16.475 78.202 -16.896 1.00 42.6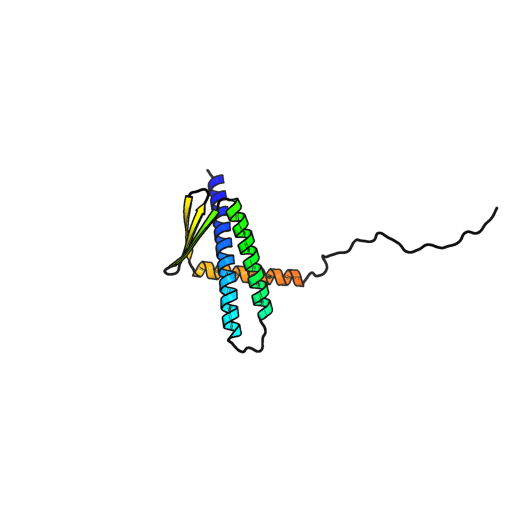2 145 LYS A C 1
ATOM 1235 O O . LYS A 1 145 ? 16.764 77.806 -18.012 1.00 42.62 145 LYS A O 1
ATOM 1240 N N . ALA A 1 146 ? 15.526 79.133 -16.818 1.00 40.34 146 ALA A N 1
ATOM 1241 C CA . ALA A 1 146 ? 15.561 80.375 -16.064 1.00 40.34 146 ALA A CA 1
ATOM 1242 C C . ALA A 1 146 ? 14.206 81.105 -16.096 1.00 40.34 146 ALA A C 1
ATOM 1244 O O . ALA A 1 146 ? 13.382 80.910 -16.989 1.00 40.34 146 ALA A O 1
ATOM 1245 N N . THR A 1 147 ? 14.052 81.956 -15.085 1.00 40.97 147 THR A N 1
ATOM 1246 C CA . THR A 1 147 ? 13.421 83.280 -15.126 1.00 40.97 147 THR A CA 1
ATOM 1247 C C . THR A 1 147 ? 13.778 84.096 -16.365 1.00 40.97 147 THR A C 1
ATOM 1249 O O . THR A 1 147 ? 14.938 83.977 -16.821 1.00 40.97 147 THR A O 1
#

Radius of gyration: 25.91 Å; chains: 1; bounding box: 49×102×44 Å

InterPro domains:
  IPR058600 YhjD-like [PF26325] (10-115)

Foldseek 3Di:
DVVVVVVVVVLVVLVLLLVLLVVLLVVLVVVVVVVVVPPDPDPCPVVSVVSNVVSVVSNVVSQVVCVVQVKAWDDWDDDDQKIKTWIDGPNDIDIDIGGVVVSVVVNVVVSVVVVVVVVVVVVPPPPDDDPPPDDDDDDDDDDDDDD

Sequence (147 aa):
MERDGQAAKGEQELLRLYILFGLLFRAVMADWERMRQVPLKLSYHWLFEELSRWAERQHHRLRRHLRQRGCVLLSARREQGVYVVQYRLRGYVREAVYFIEVLRAECQELVRLWIMQQHVLRQDPGAMGPERHARQIGREEEGEKAT